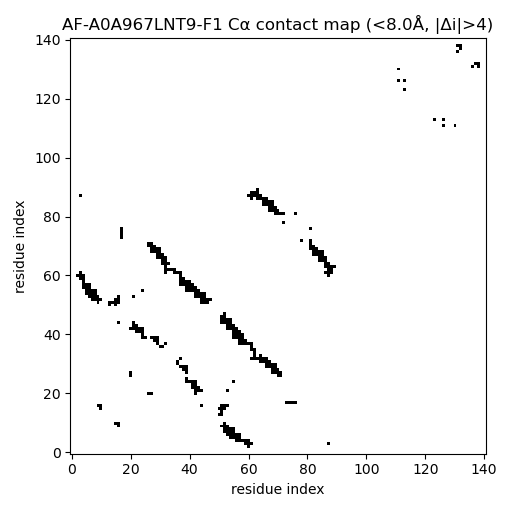Protein AF-A0A967LNT9-F1 (afdb_monomer)

Mean predicted aligned error: 13.84 Å

pLDDT: mean 83.74, std 10.61, range [47.0, 96.38]

Radius of gyration: 29.12 Å; Cα contacts (8 Å, |Δi|>4): 188; chains: 1; bounding box: 49×31×77 Å

Secondary s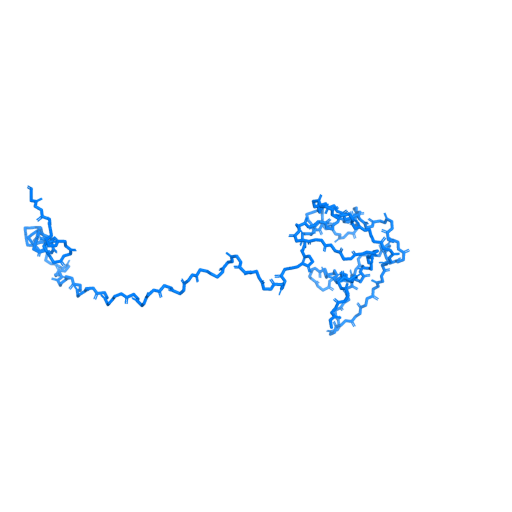tructure (DSSP, 8-state):
---S-EEEE--TTSPPPPTT-TT-GGG-EEEE-SS----EEEEEEEEETTEEEEEEEESS---SS-EEEE----TTS-GGGGEEEE-TTTTS--TT--PPPPPPPPPPPPPP---TT---HHHHHHHHHHHHHHH-TT---

Nearest PDB structures (foldseek):
  7l15-assembly1_A  TM=4.291E-01  e=3.030E-01  Monodelphis domestica
  1py4-assembly3_C  TM=3.234E-01  e=2.261E-01  Homo sapiens
  7nmv-assembly1_AAA  TM=3.640E-01  e=4.060E-01  Homo sapiens
  4p2o-assembly1_A  TM=3.941E-01  e=1.098E+00  Mus musculus
  7dm4-assembly1_A  TM=1.502E-01  e=5.997E+00  Homo sapiens

Solvent-accessible surface area (backbone atoms only — not comparable to full-atom values): 9030 Å² total; per-residue (Å²): 132,82,79,60,31,68,46,81,49,75,51,86,85,83,40,66,67,65,84,83,47,65,77,34,23,89,56,50,44,58,46,61,42,85,87,47,81,56,47,50,70,36,25,44,73,49,74,57,100,87,43,44,28,32,38,38,29,38,77,49,60,65,51,86,39,60,30,34,43,32,55,63,94,48,86,96,55,56,78,82,72,33,52,47,78,48,51,78,44,74,85,53,87,62,88,82,71,73,70,73,80,74,75,82,78,76,80,79,77,85,76,86,90,70,68,88,80,60,88,46,67,68,62,54,52,48,56,54,59,69,42,45,54,76,80,37,75,84,69,76,137

Sequence (141 aa):
ESDQRALHVHFIGAAPPPPGLVGRPEQIRIVGGRRIRVRATDVSADVEDGETFLVVSIDQPGDFSDYVLELPPLPGLDEAYRRCAFNFKAVCPTRFDCRPASPPEPPAPEGLVVDYMAKDYASFRQALIDLIPRLSPEWTE

Structure (mmCIF, N/CA/C/O backbone):
data_AF-A0A967LNT9-F1
#
_entry.id   AF-A0A967LNT9-F1
#
loop_
_atom_site.group_PDB
_atom_site.id
_atom_site.type_symbol
_atom_site.label_atom_id
_atom_site.label_alt_id
_atom_site.label_comp_id
_atom_site.label_asym_id
_atom_site.label_entity_id
_atom_site.label_seq_id
_atom_site.pdbx_PDB_ins_code
_atom_site.Cartn_x
_atom_site.Cartn_y
_atom_site.Cartn_z
_atom_site.occupancy
_atom_site.B_iso_or_equiv
_atom_site.auth_seq_id
_atom_site.auth_comp_id
_atom_site.auth_asym_id
_atom_site.auth_atom_id
_atom_site.pdbx_PDB_model_num
ATOM 1 N N . GLU A 1 1 ? -6.425 19.377 -6.016 1.00 47.00 1 GLU A N 1
ATOM 2 C CA . GLU A 1 1 ? -7.055 18.042 -6.015 1.00 47.00 1 GLU A CA 1
ATOM 3 C C . GLU A 1 1 ? -6.094 17.071 -6.670 1.00 47.00 1 GLU A C 1
ATOM 5 O O . GLU A 1 1 ? -5.654 17.342 -7.778 1.00 47.00 1 GLU A O 1
ATOM 10 N N . SER A 1 2 ? -5.687 16.015 -5.966 1.00 63.22 2 SER A N 1
ATOM 11 C CA . SER A 1 2 ? -4.914 14.939 -6.592 1.00 63.22 2 SER A CA 1
ATOM 12 C C . SER A 1 2 ? -5.861 14.155 -7.500 1.00 63.22 2 SER A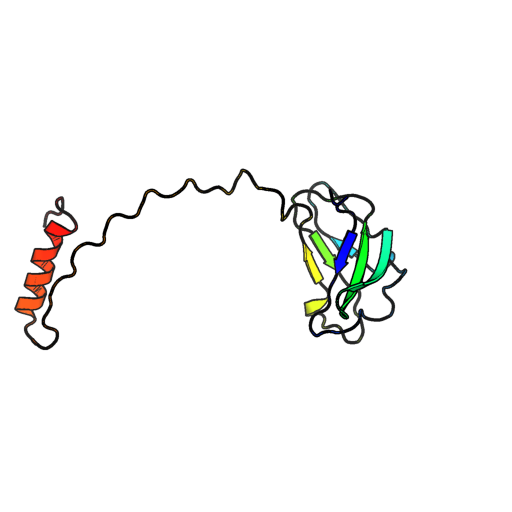 C 1
ATOM 14 O O . SER A 1 2 ? -6.929 13.750 -7.045 1.00 63.22 2 SER A O 1
ATOM 16 N N . ASP A 1 3 ? -5.489 13.941 -8.763 1.00 78.88 3 ASP A N 1
ATOM 17 C CA . ASP A 1 3 ? -6.273 13.170 -9.747 1.00 78.88 3 ASP A CA 1
ATOM 18 C C . ASP A 1 3 ? -6.405 11.685 -9.338 1.00 78.88 3 ASP A C 1
ATOM 20 O O . ASP A 1 3 ? -7.109 10.920 -9.977 1.00 78.88 3 ASP A O 1
ATOM 24 N N . GLN A 1 4 ? -5.762 11.244 -8.245 1.00 86.19 4 GLN A N 1
ATOM 25 C CA . GLN A 1 4 ? -5.818 9.864 -7.734 1.00 86.19 4 GLN A CA 1
ATOM 26 C C . GLN A 1 4 ? -5.420 8.803 -8.773 1.00 86.19 4 GLN A C 1
ATOM 28 O O . GLN A 1 4 ? -5.862 7.657 -8.713 1.00 86.19 4 GLN A O 1
ATOM 33 N N . ARG A 1 5 ? -4.577 9.197 -9.730 1.00 92.69 5 ARG A N 1
ATOM 34 C CA . ARG A 1 5 ? -4.038 8.338 -10.790 1.00 92.69 5 ARG A CA 1
ATOM 35 C C . ARG A 1 5 ? -2.578 7.962 -10.580 1.00 92.69 5 ARG A C 1
ATOM 37 O O . ARG A 1 5 ? -2.032 7.253 -11.410 1.00 92.69 5 ARG A O 1
ATOM 44 N N . ALA A 1 6 ? -1.953 8.428 -9.504 1.00 93.19 6 ALA A N 1
ATOM 45 C CA . ALA A 1 6 ? -0.577 8.104 -9.159 1.00 93.19 6 ALA A CA 1
ATOM 46 C C . ALA A 1 6 ? -0.549 7.378 -7.812 1.00 93.19 6 ALA A C 1
ATOM 48 O O . ALA A 1 6 ? -1.099 7.880 -6.829 1.00 93.19 6 ALA A O 1
ATOM 49 N N . LEU A 1 7 ? 0.078 6.202 -7.772 1.00 92.94 7 LEU A N 1
ATOM 50 C CA . LEU A 1 7 ? 0.414 5.500 -6.533 1.00 92.94 7 LEU A CA 1
ATOM 51 C C . LEU A 1 7 ? 1.908 5.629 -6.286 1.00 92.94 7 LEU A C 1
ATOM 53 O O . LEU A 1 7 ? 2.705 5.253 -7.143 1.00 92.94 7 LEU A O 1
ATOM 57 N N . HIS A 1 8 ? 2.273 6.122 -5.109 1.00 93.31 8 HIS A N 1
ATOM 58 C CA . HIS A 1 8 ? 3.660 6.156 -4.664 1.00 93.31 8 HIS A CA 1
ATOM 59 C C . HIS A 1 8 ? 3.927 4.878 -3.868 1.00 93.31 8 HIS A C 1
ATOM 61 O O . HIS A 1 8 ? 3.268 4.605 -2.862 1.00 93.31 8 HIS A O 1
ATOM 67 N N . VAL A 1 9 ? 4.846 4.054 -4.358 1.00 92.19 9 VAL A N 1
ATOM 68 C CA . VAL A 1 9 ? 5.184 2.751 -3.786 1.00 92.19 9 VAL A CA 1
ATOM 69 C C . VAL A 1 9 ? 6.586 2.834 -3.201 1.00 92.19 9 VAL A C 1
ATOM 71 O O . VAL A 1 9 ? 7.576 2.892 -3.932 1.00 92.19 9 VAL A O 1
ATOM 74 N N . HIS A 1 10 ? 6.648 2.825 -1.874 1.00 91.06 10 HIS A N 1
ATOM 75 C CA . HIS A 1 10 ? 7.888 2.887 -1.107 1.00 91.06 10 HIS A CA 1
ATOM 76 C C . HIS A 1 10 ? 8.317 1.485 -0.669 1.00 91.06 10 HIS A C 1
ATOM 78 O O . HIS A 1 10 ? 7.481 0.637 -0.347 1.00 91.06 10 HIS A O 1
ATOM 84 N N . PHE A 1 11 ? 9.628 1.257 -0.628 1.00 87.12 11 PHE A N 1
ATOM 85 C CA . PHE A 1 11 ? 10.221 0.005 -0.169 1.00 87.12 11 PHE A CA 1
ATOM 86 C C . PHE A 1 11 ? 10.847 0.212 1.210 1.00 87.12 11 PHE A C 1
ATOM 88 O O . PHE A 1 11 ? 11.577 1.173 1.444 1.00 87.12 11 PHE A O 1
ATOM 95 N N . ILE A 1 12 ? 10.545 -0.689 2.144 1.00 83.12 12 ILE A N 1
ATOM 96 C CA . ILE A 1 12 ? 11.032 -0.590 3.524 1.00 83.12 12 ILE A CA 1
ATOM 97 C C . ILE A 1 12 ? 12.537 -0.887 3.557 1.00 83.12 12 ILE A C 1
ATOM 99 O O . ILE A 1 12 ? 13.007 -1.821 2.911 1.00 83.12 12 ILE A O 1
ATOM 103 N N . GLY A 1 13 ? 13.280 -0.114 4.355 1.00 75.44 13 GLY A N 1
ATOM 104 C CA . GLY A 1 13 ? 14.713 -0.321 4.587 1.00 75.44 13 GLY A CA 1
ATOM 105 C C . GLY A 1 13 ? 15.636 0.500 3.684 1.00 75.44 13 GLY A C 1
ATOM 106 O O . GLY A 1 13 ? 16.769 0.080 3.465 1.00 75.44 13 GLY A O 1
ATOM 107 N N . ALA A 1 14 ? 15.164 1.640 3.159 1.00 58.31 14 ALA A N 1
ATOM 108 C CA . ALA A 1 14 ? 15.907 2.516 2.242 1.00 58.31 14 ALA A CA 1
ATOM 109 C C . ALA A 1 14 ? 16.454 1.783 1.000 1.00 58.31 14 ALA A C 1
ATOM 111 O O . ALA A 1 14 ? 17.466 2.173 0.413 1.00 58.31 14 ALA A O 1
ATOM 112 N N . ALA A 1 15 ? 15.796 0.691 0.605 1.00 67.56 15 ALA A N 1
ATOM 113 C CA . ALA A 1 15 ? 16.174 -0.060 -0.575 1.00 67.56 15 ALA A CA 1
ATOM 114 C C . ALA A 1 15 ? 15.695 0.700 -1.820 1.00 67.56 15 ALA A C 1
ATOM 116 O O . ALA A 1 15 ? 14.517 1.067 -1.884 1.00 67.56 15 ALA A O 1
ATOM 117 N N . PRO A 1 16 ? 16.561 0.918 -2.826 1.00 74.44 16 PRO A N 1
ATOM 118 C CA . PRO A 1 16 ? 16.085 1.404 -4.108 1.00 74.44 16 PRO A CA 1
ATOM 119 C C . PRO A 1 16 ? 15.063 0.408 -4.676 1.00 74.44 16 PRO A C 1
ATOM 121 O O . PRO A 1 16 ? 15.152 -0.795 -4.390 1.00 74.44 16 PRO A O 1
ATOM 124 N N . PRO A 1 17 ? 14.113 0.871 -5.505 1.00 79.25 17 PRO A N 1
ATOM 125 C CA . PRO A 1 17 ? 13.188 -0.012 -6.187 1.00 79.25 17 PRO A CA 1
ATOM 126 C C . PRO A 1 17 ? 13.929 -1.163 -6.873 1.00 79.25 17 PRO A C 1
ATOM 128 O O . PRO A 1 17 ? 14.944 -0.916 -7.537 1.00 79.25 17 PRO A O 1
ATOM 131 N N . PRO A 1 18 ? 13.441 -2.413 -6.758 1.00 78.62 18 PRO A N 1
ATOM 132 C CA . PRO A 1 18 ? 14.065 -3.531 -7.440 1.00 78.62 18 PRO A CA 1
ATOM 133 C C . PRO A 1 18 ? 14.168 -3.248 -8.947 1.00 78.62 18 PRO A C 1
ATOM 135 O O . PRO A 1 18 ? 13.201 -2.770 -9.557 1.00 78.62 18 PRO A O 1
ATOM 138 N N . PRO A 1 19 ? 15.321 -3.530 -9.575 1.00 79.81 19 PRO A N 1
ATOM 139 C CA . PRO A 1 19 ? 15.510 -3.252 -10.988 1.00 79.81 19 PRO A CA 1
ATOM 140 C C . PRO A 1 19 ? 14.536 -4.077 -11.839 1.00 79.81 19 PRO A C 1
ATOM 142 O O . PRO A 1 19 ? 14.211 -5.219 -11.519 1.00 79.81 19 PRO A O 1
ATOM 145 N N . GLY A 1 20 ? 14.107 -3.507 -12.966 1.00 84.38 20 GLY A N 1
ATOM 146 C CA . GLY A 1 20 ? 13.283 -4.203 -13.960 1.00 84.38 20 GLY A CA 1
ATOM 147 C C . GLY A 1 20 ? 11.783 -3.904 -13.920 1.00 84.38 20 GLY A C 1
ATOM 148 O O . GLY A 1 20 ? 11.082 -4.408 -14.791 1.00 84.38 20 GLY A O 1
ATOM 149 N N . LEU A 1 21 ? 11.309 -3.072 -12.984 1.00 87.62 21 LEU A N 1
ATOM 150 C CA . LEU A 1 21 ? 9.912 -2.610 -12.930 1.00 87.62 21 LEU A CA 1
ATOM 151 C C . LEU A 1 21 ? 9.656 -1.309 -13.707 1.00 87.62 21 LEU A C 1
ATOM 153 O O . LEU A 1 21 ? 8.569 -1.114 -14.246 1.00 87.62 21 LEU A O 1
ATOM 157 N N . VAL A 1 22 ? 10.648 -0.416 -13.763 1.00 90.88 22 VAL A N 1
ATOM 158 C CA . VAL A 1 22 ? 10.527 0.887 -14.436 1.00 90.88 22 VAL A CA 1
ATOM 159 C C . VAL A 1 22 ? 10.277 0.687 -15.934 1.00 90.88 22 VAL A C 1
ATOM 161 O O . VAL A 1 22 ? 10.979 -0.083 -16.592 1.00 90.88 22 VAL A O 1
ATOM 164 N N . GLY A 1 23 ? 9.265 1.375 -16.463 1.00 91.81 23 GLY A N 1
ATOM 165 C CA . GLY A 1 23 ? 8.816 1.275 -17.851 1.00 91.81 23 GLY A CA 1
ATOM 166 C C . GLY A 1 23 ? 8.088 -0.027 -18.195 1.00 91.81 23 GLY A C 1
ATOM 167 O O . GLY A 1 23 ? 7.894 -0.305 -19.376 1.00 91.81 23 GLY A O 1
ATOM 168 N N . ARG A 1 24 ? 7.715 -0.841 -17.195 1.00 92.81 24 ARG A N 1
ATOM 169 C CA . ARG A 1 24 ? 7.050 -2.142 -17.384 1.00 92.81 24 ARG A CA 1
ATOM 170 C C . ARG A 1 24 ? 5.733 -2.253 -16.606 1.00 92.81 24 ARG A C 1
ATOM 172 O O . ARG A 1 24 ? 5.622 -3.075 -15.689 1.00 92.81 24 ARG A O 1
ATOM 179 N N . PRO A 1 25 ? 4.714 -1.440 -16.941 1.00 93.81 25 PRO A N 1
ATOM 180 C CA . PRO A 1 25 ? 3.414 -1.467 -16.266 1.00 93.81 25 PRO A CA 1
ATOM 181 C C . PRO A 1 25 ? 2.722 -2.834 -16.318 1.00 93.81 25 PRO A C 1
ATOM 183 O O . PRO A 1 25 ? 1.987 -3.184 -15.400 1.00 93.81 25 PRO A O 1
ATOM 186 N N . GLU A 1 26 ? 2.999 -3.654 -17.332 1.00 94.06 26 GLU A N 1
ATOM 187 C CA . GLU A 1 26 ? 2.466 -5.010 -17.476 1.00 94.06 26 GLU A CA 1
ATOM 188 C C . GLU A 1 26 ? 2.887 -5.972 -16.356 1.00 94.06 26 GLU A C 1
ATOM 190 O O . GLU A 1 26 ? 2.234 -6.996 -16.141 1.00 94.06 26 GLU A O 1
ATOM 195 N N . GLN A 1 27 ? 3.968 -5.656 -15.637 1.00 92.62 27 GLN A N 1
ATOM 196 C CA . GLN A 1 27 ? 4.423 -6.441 -14.494 1.00 92.62 27 GLN A CA 1
ATOM 197 C C . GLN A 1 27 ? 3.654 -6.108 -13.216 1.00 92.62 27 GLN A C 1
ATOM 199 O O . GLN A 1 27 ? 3.592 -6.941 -12.312 1.00 92.62 27 GLN A O 1
ATOM 204 N N . ILE A 1 28 ? 3.045 -4.923 -13.138 1.00 94.25 28 ILE A N 1
ATOM 205 C CA . ILE A 1 28 ? 2.290 -4.495 -11.966 1.00 94.25 28 ILE A CA 1
ATOM 206 C C . ILE A 1 28 ? 0.850 -4.960 -12.107 1.00 94.25 28 ILE A C 1
ATOM 208 O O . ILE A 1 28 ? 0.099 -4.527 -12.983 1.00 94.25 28 ILE A O 1
ATOM 212 N N . ARG A 1 29 ? 0.437 -5.837 -11.195 1.00 95.88 29 ARG A N 1
ATOM 213 C CA . ARG A 1 29 ? -0.946 -6.292 -11.127 1.00 95.88 29 ARG A CA 1
ATOM 214 C C . ARG A 1 29 ? -1.654 -5.581 -9.987 1.00 95.88 29 ARG A C 1
ATOM 216 O O . ARG A 1 29 ? -1.191 -5.606 -8.856 1.00 95.88 29 ARG A O 1
ATOM 223 N N . ILE A 1 30 ? -2.810 -4.995 -10.278 1.00 96.19 30 ILE A N 1
ATOM 224 C CA . ILE A 1 30 ? -3.700 -4.448 -9.256 1.00 96.19 30 ILE A CA 1
ATOM 225 C C . ILE A 1 30 ? -4.961 -5.309 -9.232 1.00 96.19 30 ILE A C 1
ATOM 227 O O . ILE A 1 30 ? -5.637 -5.474 -10.249 1.00 96.19 30 ILE A O 1
ATOM 231 N N . VAL A 1 31 ? -5.252 -5.899 -8.076 1.00 94.69 31 VAL A N 1
ATOM 232 C CA . VAL A 1 31 ? -6.453 -6.705 -7.832 1.00 94.69 31 VAL A CA 1
ATOM 233 C C . VAL A 1 31 ? -7.348 -6.030 -6.801 1.00 94.69 31 VAL A C 1
ATOM 235 O O . VAL A 1 31 ? -6.933 -5.113 -6.099 1.00 94.69 31 VAL A O 1
ATOM 238 N N . GLY A 1 32 ? -8.598 -6.476 -6.717 1.00 92.81 32 GLY A N 1
ATOM 239 C CA . GLY A 1 32 ? -9.612 -5.853 -5.871 1.00 92.81 32 GLY A CA 1
ATOM 240 C C . GLY A 1 32 ? -10.535 -4.932 -6.663 1.00 92.81 32 GLY A C 1
ATOM 241 O O . GLY A 1 32 ? -10.775 -5.149 -7.857 1.00 92.81 32 GLY A O 1
ATOM 242 N N . GLY A 1 33 ? -11.108 -3.952 -5.966 1.00 86.62 33 GLY A N 1
ATOM 243 C CA . GLY A 1 33 ? -12.231 -3.168 -6.474 1.00 86.62 33 GLY A CA 1
ATOM 244 C C . GLY A 1 33 ? -13.527 -3.984 -6.521 1.00 86.62 33 GLY A C 1
ATOM 245 O O . GLY A 1 33 ? -13.535 -5.174 -6.849 1.00 86.62 33 GLY A O 1
ATOM 246 N N . ARG A 1 34 ? -14.672 -3.373 -6.217 1.00 84.81 34 ARG A N 1
ATOM 247 C CA . ARG A 1 34 ? -15.979 -4.031 -6.412 1.00 84.81 34 ARG A CA 1
ATOM 248 C C . ARG A 1 34 ? -16.610 -3.646 -7.735 1.00 84.81 34 ARG A C 1
ATOM 250 O O . ARG A 1 34 ? -17.129 -4.516 -8.426 1.00 84.81 34 ARG A O 1
ATOM 257 N N . ARG A 1 35 ? -16.565 -2.360 -8.080 1.00 87.75 35 ARG A N 1
ATOM 258 C CA . ARG A 1 35 ? -17.205 -1.82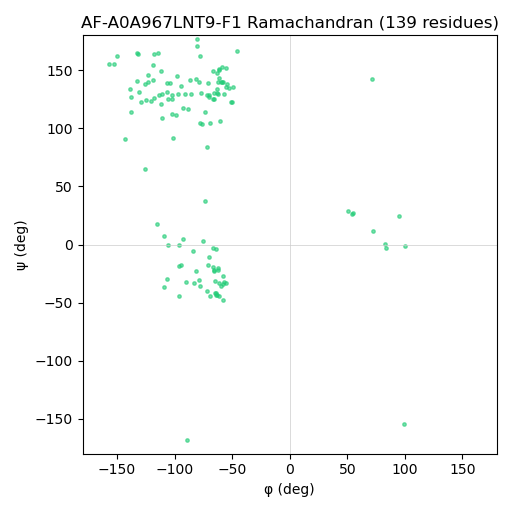7 -9.291 1.00 87.75 35 ARG A CA 1
ATOM 259 C C . ARG A 1 35 ? -16.187 -1.412 -10.335 1.00 87.75 35 ARG A C 1
ATOM 261 O O . ARG A 1 35 ? -16.428 -1.599 -11.521 1.00 87.75 35 ARG A O 1
ATOM 268 N N . ILE A 1 36 ? -15.059 -0.870 -9.887 1.00 91.88 36 ILE A N 1
ATOM 269 C CA . ILE A 1 36 ? -14.005 -0.376 -10.765 1.00 91.88 36 ILE A CA 1
ATOM 270 C C . ILE A 1 36 ? -12.843 -1.370 -10.776 1.00 91.88 36 ILE A C 1
ATOM 272 O O . ILE A 1 36 ? -12.480 -1.955 -9.755 1.00 91.88 36 ILE A O 1
ATOM 276 N N . ARG A 1 37 ? -12.285 -1.599 -11.964 1.00 93.38 37 ARG A N 1
ATOM 277 C CA . ARG A 1 37 ? -11.022 -2.310 -12.163 1.00 93.38 37 ARG A CA 1
ATOM 278 C C . ARG A 1 37 ? -10.032 -1.297 -12.702 1.00 93.38 37 ARG A C 1
ATOM 280 O O . ARG A 1 37 ? -10.353 -0.606 -13.660 1.00 93.38 37 ARG A O 1
ATOM 287 N N . VAL A 1 38 ? -8.872 -1.227 -12.072 1.00 94.38 38 VAL A N 1
ATOM 288 C CA . VAL A 1 38 ? -7.813 -0.281 -12.414 1.00 94.38 38 VAL A CA 1
ATOM 289 C C . VAL A 1 38 ? -6.621 -1.026 -12.994 1.00 94.38 38 VAL A C 1
ATOM 291 O O . VAL A 1 38 ? -6.381 -2.187 -12.640 1.00 94.38 38 VAL A O 1
ATOM 294 N N . ARG A 1 39 ? -5.880 -0.378 -13.889 1.00 95.31 39 ARG A N 1
ATOM 295 C CA . ARG A 1 39 ? -4.677 -0.942 -14.508 1.00 95.31 39 ARG A CA 1
ATOM 296 C C . ARG A 1 39 ? -3.540 0.063 -14.465 1.00 95.31 39 ARG A C 1
ATOM 298 O O . ARG A 1 39 ? -3.751 1.250 -14.695 1.00 95.31 39 ARG A O 1
ATOM 305 N N . ALA A 1 40 ? -2.333 -0.436 -14.211 1.00 95.88 40 ALA A N 1
ATOM 306 C CA . ALA A 1 40 ? -1.130 0.365 -14.360 1.00 95.88 40 ALA A CA 1
ATOM 307 C C . ALA A 1 40 ? -0.929 0.715 -15.843 1.00 95.88 40 ALA A C 1
ATOM 309 O O . ALA A 1 40 ? -1.004 -0.162 -16.706 1.00 95.88 40 ALA A O 1
ATOM 310 N N . THR A 1 41 ? -0.695 1.991 -16.133 1.00 96.38 41 THR A N 1
ATOM 311 C CA . THR A 1 41 ? -0.417 2.507 -17.481 1.00 96.38 41 THR A CA 1
ATOM 312 C C . THR A 1 41 ? 1.043 2.875 -17.667 1.00 96.38 41 THR A C 1
ATOM 314 O O . THR A 1 41 ? 1.542 2.794 -18.782 1.00 96.38 41 THR A O 1
ATOM 317 N N . ASP A 1 42 ? 1.717 3.278 -16.591 1.00 95.38 42 ASP A N 1
ATOM 318 C CA . ASP A 1 42 ? 3.136 3.618 -16.600 1.00 95.38 42 ASP A CA 1
ATOM 319 C C . ASP A 1 42 ? 3.755 3.386 -15.218 1.00 95.38 42 ASP A C 1
ATOM 321 O O . ASP A 1 42 ? 3.050 3.395 -14.204 1.00 95.38 42 ASP A O 1
ATOM 325 N N . VAL A 1 43 ? 5.066 3.155 -15.193 1.00 95.06 43 VAL A N 1
ATOM 326 C CA . VAL A 1 43 ? 5.840 2.951 -13.967 1.00 95.06 43 VAL A CA 1
ATOM 327 C C . VAL A 1 43 ? 7.147 3.707 -14.090 1.00 95.06 43 VAL A C 1
ATOM 329 O O . VAL A 1 43 ? 8.013 3.327 -14.879 1.00 95.06 43 VAL A O 1
ATOM 332 N N . SER A 1 44 ? 7.324 4.725 -13.264 1.00 93.25 44 SER A N 1
ATOM 333 C CA . SER A 1 44 ? 8.569 5.475 -13.161 1.00 93.25 44 SER A CA 1
ATOM 334 C C . SER A 1 44 ? 9.163 5.343 -11.761 1.00 93.25 44 SER A C 1
ATOM 336 O O . SER A 1 44 ? 8.513 4.864 -10.831 1.00 93.25 44 SER A O 1
ATOM 338 N N . ALA A 1 45 ? 10.435 5.700 -11.625 1.00 92.06 45 ALA A N 1
ATOM 339 C CA . ALA A 1 45 ? 11.073 5.877 -10.330 1.00 92.06 45 ALA A CA 1
ATOM 340 C C . ALA A 1 45 ? 11.269 7.373 -10.101 1.00 92.06 45 ALA A C 1
ATOM 342 O O . ALA A 1 45 ? 11.658 8.082 -11.031 1.00 92.06 45 ALA A O 1
ATOM 343 N N . ASP A 1 46 ? 11.014 7.820 -8.881 1.00 91.38 46 ASP A N 1
ATOM 344 C CA . ASP A 1 46 ? 11.233 9.197 -8.454 1.00 91.38 46 ASP A CA 1
ATOM 345 C C . ASP A 1 46 ? 11.976 9.213 -7.112 1.00 91.38 46 ASP A C 1
ATOM 347 O O . ASP A 1 46 ? 12.106 8.177 -6.446 1.00 91.38 46 ASP A O 1
ATOM 351 N N . VAL A 1 47 ? 12.528 10.367 -6.749 1.00 89.94 47 VAL A N 1
ATOM 352 C CA . VAL A 1 47 ? 13.330 10.550 -5.537 1.00 89.94 47 VAL A CA 1
ATOM 353 C C . VAL A 1 47 ? 12.810 11.748 -4.757 1.00 89.94 47 VAL A C 1
ATOM 355 O O . VAL A 1 47 ? 12.817 12.871 -5.255 1.00 89.94 47 VAL A O 1
ATOM 358 N N . GLU A 1 48 ? 12.433 11.518 -3.504 1.00 87.94 48 GLU A N 1
ATOM 359 C CA . GLU A 1 48 ? 11.978 12.551 -2.570 1.00 87.94 48 GLU A CA 1
ATOM 360 C C . GLU A 1 48 ? 12.733 12.375 -1.250 1.00 87.94 48 GLU A C 1
ATOM 362 O O . GLU A 1 48 ? 12.909 11.256 -0.775 1.00 87.94 48 GLU A O 1
ATOM 367 N N . ASP A 1 49 ? 13.286 13.465 -0.710 1.00 86.19 49 ASP A N 1
ATOM 368 C CA . ASP A 1 49 ? 14.098 13.474 0.520 1.00 86.19 49 ASP A CA 1
ATOM 369 C C . ASP A 1 49 ? 15.249 12.441 0.568 1.00 86.19 49 ASP A C 1
ATOM 371 O O . ASP A 1 49 ? 15.693 12.005 1.629 1.00 86.19 49 ASP A O 1
ATOM 375 N N . GLY A 1 50 ? 15.789 12.074 -0.601 1.00 83.12 50 GLY A N 1
ATOM 376 C CA . GLY A 1 50 ? 16.867 11.087 -0.732 1.00 83.12 50 GLY A CA 1
ATOM 377 C C . GLY A 1 50 ? 16.396 9.629 -0.723 1.00 83.12 50 GLY A C 1
ATOM 378 O O . GLY A 1 50 ? 17.222 8.730 -0.883 1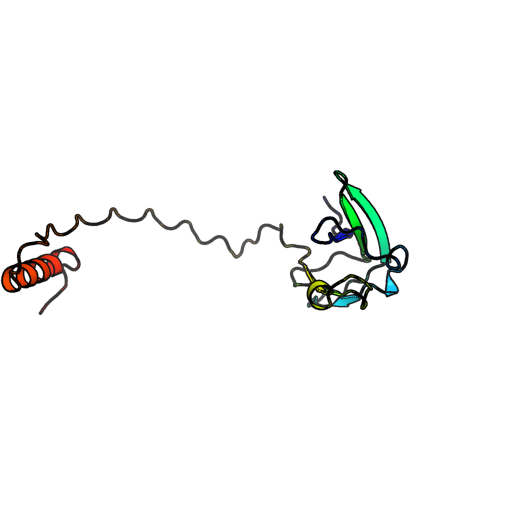.00 83.12 50 GLY A O 1
ATOM 379 N N . GLU A 1 51 ? 15.091 9.384 -0.606 1.00 84.81 51 GLU A N 1
ATOM 380 C CA . GLU A 1 51 ? 14.482 8.066 -0.739 1.00 84.81 51 GLU A CA 1
ATOM 381 C C . GLU A 1 51 ? 13.939 7.870 -2.158 1.00 84.81 51 GLU A C 1
ATOM 383 O O . GLU A 1 51 ? 13.223 8.709 -2.701 1.00 84.81 51 GLU A O 1
ATOM 388 N N . THR A 1 52 ? 14.294 6.747 -2.786 1.00 88.69 52 THR A N 1
ATOM 389 C CA . THR A 1 52 ? 13.782 6.397 -4.118 1.00 88.69 52 THR A CA 1
ATOM 390 C C . THR A 1 52 ? 12.516 5.558 -3.985 1.00 88.69 52 THR A C 1
ATOM 392 O O . THR A 1 52 ? 12.518 4.534 -3.302 1.00 88.69 52 THR A O 1
ATOM 395 N N . PHE A 1 53 ? 11.455 5.942 -4.686 1.00 91.38 53 PHE A N 1
ATOM 396 C CA . PHE A 1 53 ? 10.178 5.229 -4.711 1.00 91.38 53 PHE A CA 1
ATOM 397 C C . PHE A 1 53 ? 9.691 5.037 -6.148 1.00 91.38 53 PHE A C 1
ATOM 399 O O . PHE A 1 53 ? 10.199 5.652 -7.086 1.00 91.38 53 PHE A O 1
ATOM 406 N N . LEU A 1 54 ? 8.725 4.137 -6.342 1.00 92.56 54 LEU A N 1
ATOM 407 C CA . LEU A 1 54 ? 8.079 3.966 -7.642 1.00 92.56 54 LEU A CA 1
ATOM 408 C C . LEU A 1 54 ? 6.807 4.796 -7.718 1.00 92.56 54 LEU A C 1
ATOM 410 O O . LEU A 1 54 ? 5.984 4.763 -6.805 1.00 92.56 54 LEU A O 1
ATOM 414 N N . VAL A 1 55 ? 6.610 5.458 -8.849 1.00 94.75 55 VAL A N 1
ATOM 415 C CA . VAL A 1 55 ? 5.351 6.098 -9.212 1.00 94.75 55 VAL A CA 1
ATOM 416 C C . VAL A 1 55 ? 4.647 5.201 -10.219 1.00 94.75 55 VAL A C 1
ATOM 418 O O . VAL A 1 55 ? 5.101 5.019 -11.348 1.00 94.75 55 VAL A O 1
ATOM 421 N N . VAL A 1 56 ? 3.526 4.619 -9.803 1.00 95.31 56 VAL A N 1
ATOM 422 C CA . VAL A 1 56 ? 2.667 3.804 -10.664 1.00 95.31 56 VAL A CA 1
ATOM 423 C C . VAL A 1 56 ? 1.503 4.662 -11.133 1.00 95.31 56 VAL A C 1
ATOM 425 O O . VAL A 1 56 ? 0.636 5.030 -10.337 1.00 95.31 56 VAL A O 1
ATOM 428 N N . SER A 1 57 ? 1.478 4.970 -12.427 1.00 96.00 57 SER A N 1
ATOM 429 C CA . SER A 1 57 ? 0.368 5.678 -13.064 1.00 96.00 57 SER A CA 1
ATOM 430 C C . SER A 1 57 ? -0.763 4.712 -13.403 1.00 96.00 57 SER A C 1
ATOM 432 O O . SER A 1 57 ? -0.512 3.583 -13.825 1.00 96.00 57 SER A O 1
ATOM 434 N N . ILE A 1 58 ? -2.006 5.158 -13.244 1.00 95.94 58 ILE A N 1
ATOM 435 C CA . ILE A 1 58 ? -3.215 4.348 -13.400 1.00 95.94 58 ILE A CA 1
ATOM 436 C C . ILE A 1 58 ? -4.147 4.967 -14.447 1.00 95.94 58 ILE A C 1
ATOM 438 O O . ILE A 1 58 ? -4.285 6.188 -14.544 1.00 95.94 58 ILE A O 1
ATOM 442 N N . ASP A 1 59 ? -4.847 4.110 -15.188 1.00 95.25 59 ASP A N 1
ATOM 443 C CA . ASP A 1 59 ? -5.830 4.483 -16.208 1.00 95.25 59 ASP A CA 1
ATOM 444 C C . ASP A 1 59 ? -7.013 5.310 -15.679 1.00 95.25 59 ASP A C 1
ATOM 446 O O . ASP A 1 59 ? -7.505 6.210 -16.369 1.00 95.25 59 ASP A O 1
ATOM 450 N N . GLN A 1 60 ? -7.471 5.036 -14.458 1.00 93.38 60 GLN A N 1
ATOM 451 C CA . GLN A 1 60 ? -8.581 5.743 -13.827 1.00 93.38 60 GLN A CA 1
ATOM 452 C C . GLN A 1 60 ? -8.560 5.651 -12.290 1.00 93.38 60 GLN A C 1
ATOM 454 O O . GLN A 1 60 ? -8.051 4.676 -11.736 1.00 93.38 60 GLN A O 1
ATOM 459 N N . PRO A 1 61 ? -9.171 6.620 -11.582 1.00 91.19 61 PRO A N 1
ATOM 460 C CA . PRO A 1 61 ? -9.362 6.536 -10.136 1.00 91.19 61 PRO A CA 1
ATOM 461 C C . PRO A 1 61 ? -10.235 5.341 -9.734 1.00 91.19 61 PRO A C 1
ATOM 463 O O . PRO A 1 61 ? -11.229 5.027 -10.399 1.00 91.19 61 PRO A O 1
ATOM 466 N N . GLY A 1 62 ? -9.901 4.711 -8.608 1.00 90.69 62 GLY A N 1
ATOM 467 C CA . GLY A 1 62 ? -10.707 3.642 -8.022 1.00 90.69 62 GLY A CA 1
ATOM 468 C C . GLY A 1 62 ? -11.917 4.123 -7.210 1.00 90.69 62 GLY A C 1
ATOM 469 O O . GLY A 1 62 ? -12.165 5.316 -7.010 1.00 90.69 62 GLY A O 1
ATOM 470 N N . ASP A 1 63 ? -12.687 3.145 -6.732 1.00 89.25 63 ASP A N 1
ATOM 471 C CA . ASP A 1 63 ? -13.820 3.333 -5.817 1.00 89.25 63 ASP A CA 1
ATOM 472 C C . ASP A 1 63 ? -13.389 3.272 -4.330 1.00 89.25 63 ASP A C 1
ATOM 474 O O . ASP A 1 63 ? -12.205 3.315 -4.009 1.00 89.25 63 ASP A O 1
ATOM 478 N N . PHE A 1 64 ? -14.360 3.194 -3.411 1.00 88.31 64 PHE A N 1
ATOM 479 C CA . PHE A 1 64 ? -14.129 3.067 -1.962 1.00 88.31 64 PHE A CA 1
ATOM 480 C C . PHE A 1 64 ? -13.692 1.658 -1.519 1.00 88.31 64 PHE A C 1
ATOM 482 O O . PHE A 1 64 ? -13.587 1.409 -0.320 1.00 88.31 64 PHE A O 1
ATOM 489 N N . SER A 1 65 ? -13.503 0.716 -2.447 1.00 90.06 65 SER A N 1
ATOM 490 C CA . SER A 1 65 ? -13.068 -0.641 -2.103 1.00 90.06 65 SER A CA 1
ATOM 491 C C . SER A 1 65 ? -11.573 -0.682 -1.812 1.00 90.06 65 SER A C 1
ATOM 493 O O . SER A 1 65 ? -10.817 0.177 -2.263 1.00 90.06 65 SER A O 1
ATOM 495 N N . ASP A 1 66 ? -11.146 -1.754 -1.154 1.00 92.25 66 ASP A N 1
ATOM 496 C CA . ASP A 1 66 ? -9.729 -2.056 -1.015 1.00 92.25 66 ASP A CA 1
ATOM 497 C C . ASP A 1 66 ? -9.183 -2.695 -2.294 1.00 92.25 66 ASP A C 1
ATOM 499 O O . ASP A 1 66 ? -9.828 -3.528 -2.952 1.00 92.25 66 ASP A O 1
ATOM 503 N N . TYR A 1 67 ? -7.974 -2.272 -2.638 1.00 95.19 67 TYR A N 1
ATOM 504 C CA . TYR A 1 67 ? -7.184 -2.770 -3.749 1.00 95.19 67 TYR A CA 1
ATOM 505 C C . TYR A 1 67 ? -5.898 -3.368 -3.197 1.00 95.19 67 TYR A C 1
ATOM 507 O O . TYR A 1 67 ? -5.426 -2.986 -2.129 1.00 95.19 67 TYR A O 1
ATOM 515 N N . VAL A 1 68 ? -5.319 -4.306 -3.934 1.00 96.25 68 VAL A N 1
ATOM 516 C CA . VAL A 1 68 ? -4.011 -4.878 -3.626 1.00 96.25 68 VAL A CA 1
ATOM 517 C C . VAL A 1 68 ? -3.126 -4.715 -4.847 1.00 96.25 68 VAL A C 1
ATOM 519 O O . VAL A 1 68 ? -3.480 -5.159 -5.940 1.00 96.25 68 VAL A O 1
ATOM 522 N N . LEU A 1 69 ? -1.980 -4.072 -4.656 1.00 95.94 69 LEU A N 1
ATOM 523 C CA . LEU A 1 69 ? -0.901 -4.027 -5.629 1.00 95.94 69 LEU A CA 1
ATOM 524 C C . LEU A 1 69 ? -0.032 -5.271 -5.443 1.00 95.94 69 LEU A C 1
ATOM 526 O O . LEU A 1 69 ? 0.385 -5.571 -4.326 1.00 95.94 69 LEU A O 1
ATOM 530 N N . GLU A 1 70 ? 0.239 -5.988 -6.529 1.00 95.31 70 GLU A N 1
ATOM 531 C CA . GLU A 1 70 ? 1.058 -7.194 -6.559 1.00 95.31 70 GLU A CA 1
ATOM 532 C C . GLU A 1 70 ? 2.269 -7.020 -7.495 1.00 95.31 70 GLU A C 1
ATOM 534 O O . GLU A 1 70 ? 2.135 -6.782 -8.699 1.00 95.31 70 GLU A O 1
ATOM 539 N N . LEU A 1 71 ? 3.446 -7.224 -6.901 1.00 93.38 71 LEU A N 1
ATOM 540 C CA . LEU A 1 71 ? 4.753 -7.516 -7.497 1.00 93.38 71 LEU A CA 1
ATOM 541 C C . LEU A 1 71 ? 4.777 -8.589 -8.601 1.00 93.38 71 LEU A C 1
ATOM 543 O O . LEU A 1 71 ? 3.892 -9.441 -8.532 1.00 93.38 71 LEU A O 1
ATOM 547 N N . PRO A 1 72 ? 5.819 -8.790 -9.426 1.00 92.06 72 PRO A N 1
ATOM 548 C CA . PRO A 1 72 ? 6.372 -10.124 -9.727 1.00 92.06 72 PRO A CA 1
ATOM 549 C C . PRO A 1 72 ?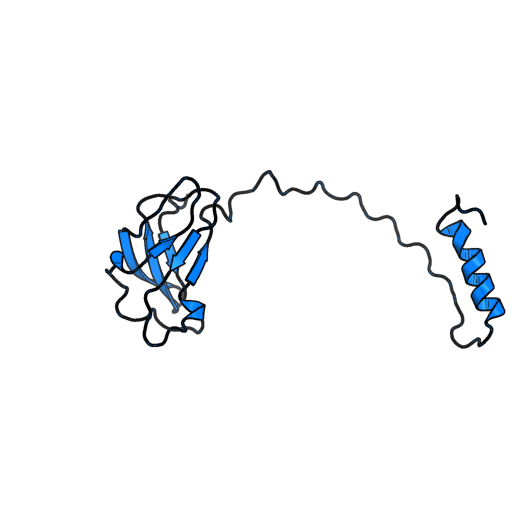 7.321 -10.606 -8.606 1.00 92.06 72 PRO A C 1
ATOM 551 O O . PRO A 1 72 ? 7.612 -9.834 -7.694 1.00 92.06 72 PRO A O 1
ATOM 554 N N . PRO A 1 73 ? 7.792 -11.872 -8.601 1.00 89.81 73 PRO A N 1
ATOM 555 C CA . PRO A 1 73 ? 8.900 -12.248 -7.731 1.00 89.81 73 PRO A CA 1
ATOM 556 C C . PRO A 1 73 ? 10.138 -11.486 -8.207 1.00 89.81 73 PRO A C 1
ATOM 558 O O . PRO A 1 73 ? 10.482 -11.553 -9.388 1.00 89.81 73 PRO A O 1
ATOM 561 N N . LEU A 1 74 ? 10.780 -10.751 -7.304 1.00 86.81 74 LEU A N 1
ATOM 562 C CA . LEU A 1 74 ? 11.919 -9.895 -7.616 1.00 86.81 74 LEU A CA 1
ATOM 563 C C . LEU A 1 74 ? 13.108 -10.298 -6.745 1.00 86.81 74 LEU A C 1
ATOM 565 O O . LEU A 1 74 ? 12.925 -10.592 -5.563 1.00 86.81 74 LEU A O 1
ATOM 569 N N . PRO A 1 75 ? 14.329 -10.316 -7.296 1.00 83.38 75 PRO A N 1
ATOM 570 C CA . PRO A 1 75 ? 15.515 -10.602 -6.505 1.00 83.38 75 PRO A CA 1
ATOM 571 C C . PRO A 1 75 ? 15.691 -9.533 -5.420 1.00 83.38 75 PRO A C 1
ATOM 573 O O . PRO A 1 75 ? 15.655 -8.339 -5.708 1.00 83.38 75 PRO A O 1
ATOM 576 N N . GLY A 1 76 ? 15.879 -9.968 -4.173 1.00 82.25 76 GLY A N 1
ATOM 577 C CA . GLY A 1 76 ? 16.061 -9.074 -3.024 1.00 82.25 76 GLY A CA 1
ATOM 578 C C . GLY A 1 76 ? 14.767 -8.546 -2.395 1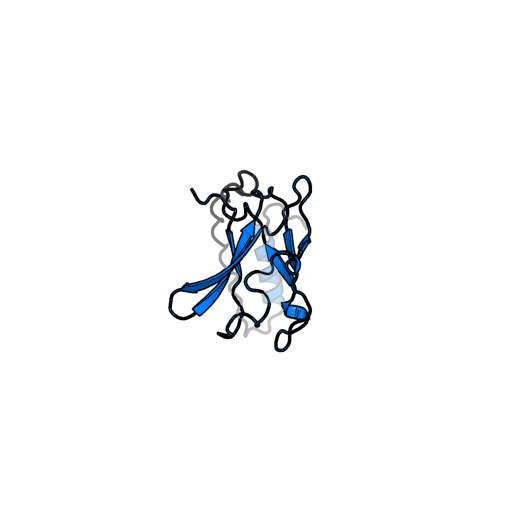.00 82.25 76 GLY A C 1
ATOM 579 O O . GLY A 1 76 ? 14.848 -7.881 -1.367 1.00 82.25 76 GLY A O 1
ATOM 580 N N . LEU A 1 77 ? 13.592 -8.866 -2.952 1.00 86.19 77 LEU A N 1
ATOM 581 C CA . LEU A 1 77 ? 12.298 -8.587 -2.327 1.00 86.19 77 LEU A CA 1
ATOM 582 C C . LEU A 1 77 ? 11.740 -9.870 -1.704 1.00 86.19 77 LEU A C 1
ATOM 584 O O . LEU A 1 77 ? 11.591 -10.880 -2.392 1.00 86.19 77 LEU A O 1
ATOM 588 N N . ASP A 1 78 ? 11.409 -9.820 -0.414 1.00 87.00 78 ASP A N 1
ATOM 589 C CA . ASP A 1 78 ? 10.721 -10.923 0.260 1.00 87.00 78 ASP A CA 1
ATOM 590 C C . ASP A 1 78 ? 9.342 -11.158 -0.379 1.00 87.00 78 ASP A C 1
ATOM 592 O O . ASP A 1 78 ? 8.613 -10.212 -0.698 1.00 87.00 78 ASP A O 1
ATOM 596 N N . GLU A 1 79 ? 8.953 -12.423 -0.532 1.00 87.75 79 GLU A N 1
ATOM 597 C CA . GLU A 1 79 ? 7.643 -12.804 -1.052 1.00 87.75 79 GLU A CA 1
ATOM 598 C C . GLU A 1 79 ? 6.494 -12.215 -0.217 1.00 87.75 79 GLU A C 1
ATOM 600 O O . GLU A 1 79 ? 5.466 -11.827 -0.780 1.00 87.75 79 GLU A O 1
ATOM 605 N N . ALA A 1 80 ? 6.691 -12.055 1.096 1.00 88.38 80 ALA A N 1
ATOM 606 C CA . ALA A 1 80 ? 5.725 -11.418 1.985 1.00 88.38 80 ALA A CA 1
ATOM 607 C C . ALA A 1 80 ? 5.507 -9.924 1.670 1.00 88.38 80 ALA A C 1
ATOM 609 O O . ALA A 1 80 ? 4.390 -9.429 1.820 1.00 88.38 80 ALA A O 1
ATOM 610 N N . TYR A 1 81 ? 6.531 -9.212 1.180 1.00 89.62 81 TYR A N 1
ATOM 611 C CA . TYR A 1 81 ? 6.461 -7.779 0.840 1.00 89.62 81 TYR A CA 1
ATOM 612 C C . TYR A 1 81 ? 6.107 -7.510 -0.625 1.00 89.62 81 TYR A C 1
ATOM 614 O O . TYR A 1 81 ? 6.060 -6.365 -1.072 1.00 89.62 81 TYR A O 1
ATOM 622 N N . ARG A 1 82 ? 5.810 -8.561 -1.392 1.00 91.38 82 ARG A N 1
ATOM 623 C CA . ARG A 1 82 ? 5.417 -8.451 -2.797 1.00 91.38 82 ARG A CA 1
ATOM 624 C C . ARG A 1 82 ? 4.015 -7.853 -2.984 1.00 91.38 82 ARG A C 1
ATOM 626 O O . ARG A 1 82 ? 3.668 -7.450 -4.095 1.00 91.38 82 ARG A O 1
ATOM 633 N N . ARG A 1 83 ? 3.181 -7.841 -1.941 1.00 93.88 83 ARG A N 1
ATOM 634 C CA . ARG A 1 83 ? 1.787 -7.387 -2.013 1.00 93.88 83 ARG A CA 1
ATOM 635 C C . ARG A 1 83 ? 1.512 -6.309 -0.979 1.00 93.88 83 ARG A C 1
ATOM 637 O O . ARG A 1 83 ? 1.920 -6.444 0.168 1.00 93.88 83 ARG A O 1
ATOM 644 N N . CYS A 1 84 ? 0.776 -5.277 -1.374 1.00 93.25 84 CYS A N 1
ATOM 645 C CA . CYS A 1 84 ? 0.382 -4.196 -0.476 1.00 93.25 84 CYS A CA 1
ATOM 646 C C . CYS A 1 84 ? -1.068 -3.786 -0.733 1.00 93.25 84 CYS A C 1
ATOM 648 O O . CYS A 1 84 ? -1.472 -3.623 -1.886 1.00 93.25 84 CYS A O 1
ATOM 650 N N . ALA A 1 85 ? -1.848 -3.635 0.337 1.00 94.31 85 ALA A N 1
ATOM 651 C CA . ALA A 1 85 ? -3.222 -3.159 0.261 1.00 94.31 85 ALA A CA 1
ATOM 652 C C . ALA A 1 85 ? -3.269 -1.626 0.289 1.00 94.31 85 ALA A C 1
ATOM 654 O O . ALA A 1 85 ? -2.522 -0.990 1.029 1.00 94.31 85 ALA A O 1
ATOM 655 N N . PHE A 1 86 ? -4.165 -1.032 -0.493 1.00 92.62 86 PHE A N 1
ATOM 656 C CA . PHE A 1 86 ? -4.378 0.412 -0.528 1.00 92.62 86 PHE A CA 1
ATOM 657 C C . PHE A 1 86 ? -5.830 0.756 -0.883 1.00 92.62 86 PHE A C 1
ATOM 659 O O . PHE A 1 86 ? -6.572 -0.066 -1.423 1.00 92.62 86 PHE A O 1
ATOM 666 N N . ASN A 1 87 ? -6.235 1.994 -0.592 1.00 91.38 87 ASN A N 1
ATOM 667 C CA . ASN A 1 87 ? -7.579 2.494 -0.870 1.00 91.38 87 ASN A CA 1
ATOM 668 C C . ASN A 1 87 ? -7.511 3.927 -1.418 1.00 91.38 87 ASN A C 1
ATOM 670 O O . ASN A 1 87 ? -6.933 4.818 -0.795 1.00 91.38 87 ASN A O 1
ATOM 674 N N . PHE A 1 88 ? -8.133 4.166 -2.575 1.00 89.44 88 PHE A N 1
ATOM 675 C CA . PHE A 1 88 ? -8.121 5.471 -3.251 1.00 89.44 88 PHE A CA 1
ATOM 676 C C . PHE A 1 88 ? -8.841 6.575 -2.469 1.00 89.44 88 PHE A C 1
ATOM 678 O O . PHE A 1 88 ? -8.611 7.763 -2.698 1.00 89.44 88 PHE A O 1
ATOM 685 N N . LYS A 1 89 ? -9.752 6.202 -1.570 1.00 85.88 89 LYS A N 1
ATOM 686 C CA . LYS A 1 89 ? -10.619 7.115 -0.822 1.00 85.88 89 LYS A CA 1
ATOM 687 C C . LYS A 1 89 ? -10.334 7.084 0.684 1.00 85.88 89 LYS A C 1
ATOM 689 O O . LYS A 1 89 ? -11.155 7.578 1.447 1.00 85.88 89 LYS A O 1
ATOM 694 N N . ALA A 1 90 ? -9.172 6.575 1.112 1.00 77.94 90 ALA A N 1
ATOM 695 C CA . ALA A 1 90 ? -8.795 6.459 2.528 1.00 77.94 90 ALA A CA 1
ATOM 696 C C . ALA A 1 90 ? -8.847 7.790 3.306 1.00 77.94 90 ALA A C 1
ATOM 698 O O . ALA A 1 90 ? -9.171 7.802 4.487 1.00 77.94 90 ALA A O 1
ATOM 699 N N . VAL A 1 91 ? -8.551 8.913 2.642 1.00 69.62 91 VAL A N 1
ATOM 700 C CA . VAL A 1 91 ? -8.550 10.262 3.247 1.00 69.62 91 VAL A CA 1
ATOM 701 C C . VAL A 1 91 ? -9.877 10.998 3.006 1.00 69.62 91 VAL A C 1
ATOM 703 O O . VAL A 1 91 ? -10.063 12.136 3.432 1.00 69.62 91 VAL A O 1
ATOM 706 N N . CYS A 1 92 ? -10.839 10.378 2.314 1.00 69.44 92 CYS A N 1
ATOM 707 C CA . CYS A 1 92 ? -12.151 10.988 2.161 1.00 69.44 92 CYS A CA 1
ATOM 708 C C . CYS A 1 92 ? -12.877 10.964 3.514 1.00 69.44 92 CYS A C 1
ATOM 710 O O . CYS A 1 92 ? -12.988 9.891 4.105 1.00 69.44 92 CYS A O 1
ATOM 712 N N . PRO A 1 93 ? -13.419 12.101 3.993 1.00 61.75 93 PRO A N 1
ATOM 713 C CA . PRO A 1 93 ? -14.182 12.130 5.233 1.00 61.75 93 PRO A CA 1
ATOM 714 C C . PRO A 1 93 ? -15.398 11.208 5.102 1.00 61.75 93 PRO A C 1
ATOM 716 O O . PRO A 1 93 ? -16.367 11.503 4.395 1.00 61.75 93 PRO A O 1
ATOM 719 N N . THR A 1 94 ? -15.338 10.055 5.761 1.00 58.38 94 THR A N 1
ATOM 720 C CA . THR A 1 94 ? -16.436 9.100 5.824 1.00 58.38 94 THR A CA 1
ATOM 721 C C . THR A 1 94 ? -17.502 9.654 6.757 1.00 58.38 94 THR A C 1
ATOM 723 O O . THR A 1 94 ? -17.319 9.746 7.965 1.00 58.38 94 THR A O 1
ATOM 726 N N . ARG A 1 95 ? -18.678 9.984 6.210 1.00 54.19 95 ARG A N 1
ATOM 727 C CA . ARG A 1 95 ? -19.849 10.408 7.008 1.00 54.19 95 ARG A CA 1
ATOM 728 C C . ARG A 1 95 ? -20.424 9.291 7.895 1.00 54.19 95 ARG A C 1
ATOM 730 O O . ARG A 1 95 ? -21.391 9.532 8.607 1.00 54.19 95 ARG A O 1
ATOM 737 N N . PHE A 1 96 ? -19.871 8.080 7.810 1.00 55.34 96 PHE A N 1
ATOM 738 C CA . PHE A 1 96 ? -20.392 6.876 8.454 1.00 55.34 96 PHE A CA 1
ATOM 739 C C . PHE A 1 96 ? -19.729 6.546 9.802 1.00 55.34 96 PHE A C 1
ATOM 741 O O . PHE A 1 96 ? -20.350 5.840 10.585 1.00 55.34 96 PHE A O 1
ATOM 748 N N . ASP A 1 97 ? -18.541 7.088 10.105 1.00 57.22 97 ASP A N 1
ATOM 749 C CA . ASP A 1 97 ? -17.764 6.726 11.311 1.00 57.22 97 ASP A CA 1
ATOM 750 C C . ASP A 1 97 ? -17.706 7.813 12.390 1.00 57.22 97 ASP A C 1
ATOM 752 O O . ASP A 1 97 ? -17.016 7.666 13.401 1.00 57.22 97 ASP A O 1
ATOM 756 N N . CYS A 1 98 ? -18.449 8.911 12.239 1.00 63.25 98 CYS A N 1
ATOM 757 C CA . CYS A 1 98 ? -18.584 9.869 13.329 1.00 63.25 98 CYS A CA 1
ATOM 758 C C . CYS A 1 98 ? -19.475 9.257 14.420 1.00 63.25 98 CYS A C 1
ATOM 760 O O . CYS A 1 98 ? -20.681 9.506 14.458 1.00 63.25 98 CYS A O 1
ATOM 762 N N . ARG A 1 99 ? -18.882 8.450 15.315 1.00 65.50 99 ARG A N 1
ATOM 763 C CA . ARG A 1 99 ? -19.498 8.111 16.602 1.00 65.50 99 ARG A CA 1
ATOM 764 C C . ARG A 1 99 ? -19.905 9.447 17.242 1.00 65.50 99 ARG A C 1
ATOM 766 O O . ARG A 1 99 ? -19.040 10.317 17.373 1.00 65.50 99 ARG A O 1
ATOM 773 N N . PRO A 1 100 ? -21.189 9.656 17.589 1.00 67.44 100 PRO A N 1
ATOM 774 C CA . PRO A 1 100 ? -21.591 10.871 18.283 1.00 67.44 100 PRO A CA 1
ATOM 775 C C . PRO A 1 100 ? -20.726 11.011 19.534 1.00 67.44 100 PRO A C 1
ATOM 777 O O . PRO A 1 100 ? -20.434 10.006 20.185 1.00 67.44 100 PRO A O 1
ATOM 780 N N . ALA A 1 101 ? -20.267 12.230 19.826 1.00 73.50 101 ALA A N 1
ATOM 781 C CA . ALA A 1 101 ? -19.434 12.477 20.994 1.00 73.50 101 ALA A CA 1
ATOM 782 C C . ALA A 1 101 ? -20.114 11.865 22.225 1.00 73.50 101 ALA A C 1
ATOM 784 O O . ALA A 1 101 ? -21.278 12.169 22.501 1.00 73.50 101 ALA A O 1
ATOM 785 N N . SER A 1 102 ? -19.410 10.965 22.919 1.00 75.75 102 SER A N 1
ATOM 786 C CA . SER A 1 102 ? -19.923 10.424 24.172 1.00 75.75 102 SER A CA 1
ATOM 787 C C . SER A 1 102 ? -20.156 11.589 25.135 1.00 75.75 102 SER A C 1
ATOM 789 O O . SER A 1 102 ? -19.336 12.514 25.170 1.00 75.75 102 SER A O 1
ATOM 791 N N . PRO A 1 103 ? -21.252 11.572 25.911 1.00 81.50 103 PRO A N 1
ATOM 792 C CA . PRO A 1 103 ? -21.393 12.513 27.010 1.00 81.50 103 PRO A CA 1
ATOM 793 C C . PRO A 1 103 ? -20.171 12.394 27.939 1.00 81.50 103 PRO A C 1
ATOM 795 O O . PRO A 1 103 ? -19.558 11.322 27.997 1.00 81.50 103 PRO A O 1
ATOM 798 N N . PRO A 1 104 ? -19.795 13.477 28.641 1.00 82.50 104 PRO A N 1
ATOM 799 C CA . PRO A 1 104 ? -18.702 13.428 29.602 1.00 82.50 104 PRO A CA 1
ATOM 800 C C . PRO A 1 104 ? -18.935 12.290 30.598 1.00 82.50 104 PRO A C 1
ATOM 802 O O . PRO A 1 104 ? -20.051 12.098 31.086 1.00 82.50 104 PRO A O 1
ATOM 805 N N . GLU A 1 105 ? -17.881 11.519 30.857 1.00 81.81 105 GLU A N 1
ATOM 806 C CA . GLU A 1 105 ? -17.927 10.408 31.800 1.00 81.81 105 GLU A CA 1
ATOM 807 C C . GLU A 1 105 ? -18.217 10.964 33.207 1.00 81.81 105 GLU A C 1
ATOM 809 O O . GLU A 1 105 ? -17.633 11.987 33.590 1.00 81.81 105 GLU A O 1
ATOM 814 N N . PRO A 1 106 ? -19.150 10.369 33.972 1.00 80.75 106 PRO A N 1
ATOM 815 C CA . PRO A 1 106 ? -19.394 10.803 35.339 1.00 80.75 106 PRO A CA 1
ATOM 816 C C . PRO A 1 106 ? -18.121 10.623 36.184 1.00 80.75 106 PRO A C 1
ATOM 818 O O . PRO A 1 106 ? -17.319 9.727 35.907 1.00 80.75 106 PRO A O 1
ATOM 821 N N . PRO A 1 107 ? -17.916 11.453 37.223 1.00 81.06 107 PRO A N 1
ATOM 822 C CA . PRO A 1 107 ? -16.778 11.291 38.118 1.00 81.06 107 PRO A CA 1
ATOM 823 C C . PRO A 1 107 ? -16.799 9.897 38.753 1.00 81.06 107 PRO A C 1
ATOM 825 O O . PRO A 1 107 ? -17.858 9.397 39.141 1.00 81.06 107 PRO A O 1
ATOM 828 N N . ALA A 1 108 ? -15.623 9.278 38.866 1.00 75.69 108 ALA A N 1
ATOM 829 C CA . ALA A 1 108 ? -15.491 7.995 39.540 1.00 75.69 108 ALA A CA 1
ATOM 830 C C . ALA A 1 108 ? -15.964 8.117 41.003 1.00 75.69 108 ALA A C 1
ATOM 832 O O . ALA A 1 108 ? -15.666 9.126 41.652 1.00 75.69 108 ALA A O 1
ATOM 833 N N . PRO A 1 109 ? -16.685 7.116 41.536 1.00 73.69 109 PRO A N 1
ATOM 834 C CA . PRO A 1 109 ? -17.047 7.106 42.946 1.00 73.69 109 PRO A CA 1
ATOM 835 C C . PRO A 1 109 ? -15.787 7.076 43.818 1.00 73.69 109 PRO A C 1
ATOM 837 O O . PRO A 1 109 ? -14.757 6.517 43.432 1.00 73.69 109 PRO A O 1
ATOM 840 N N . GLU A 1 110 ? -15.876 7.662 45.013 1.00 76.50 110 GLU A N 1
ATOM 841 C CA . GLU A 1 110 ? -14.810 7.558 46.010 1.00 76.50 110 GLU A CA 1
ATOM 842 C C . GLU A 1 110 ? -14.533 6.080 46.328 1.00 76.50 110 GLU A C 1
ATOM 844 O O . GLU A 1 110 ? -15.450 5.298 46.597 1.00 76.50 110 GLU A O 1
ATOM 849 N N . GLY A 1 111 ? -13.259 5.687 46.265 1.00 71.19 111 GLY A N 1
ATOM 850 C CA . GLY A 1 111 ? -12.837 4.318 46.542 1.00 71.19 111 GLY A CA 1
ATOM 851 C C . GLY A 1 111 ? -13.045 3.931 48.008 1.00 71.19 111 GLY A C 1
ATOM 852 O O . GLY A 1 111 ? -12.941 4.760 48.912 1.00 71.19 111 GLY A O 1
ATOM 853 N N . LEU A 1 112 ? -13.303 2.647 48.256 1.00 73.50 112 LEU A N 1
ATOM 854 C CA . LEU A 1 112 ? -13.403 2.104 49.608 1.00 73.50 112 LEU A CA 1
ATOM 855 C C . LEU A 1 112 ? -12.030 2.154 50.301 1.00 73.50 112 LEU A C 1
ATOM 857 O O . LEU A 1 112 ? -11.049 1.609 49.792 1.00 73.50 112 LEU A O 1
ATOM 861 N N . VAL A 1 113 ? -11.963 2.778 51.478 1.00 73.81 113 VAL A N 1
ATOM 862 C CA . VAL A 1 113 ? -10.758 2.765 52.316 1.00 73.81 113 VAL A CA 1
ATOM 863 C C . VAL A 1 113 ? -10.693 1.421 53.038 1.00 73.81 113 VAL A C 1
ATOM 865 O O . VAL A 1 113 ? -11.440 1.181 53.983 1.00 73.81 113 VAL A O 1
ATOM 868 N N . VAL A 1 114 ? -9.810 0.536 52.577 1.00 73.31 114 VAL A N 1
ATOM 869 C CA . VAL A 1 114 ? -9.539 -0.764 53.203 1.00 73.31 114 VAL A CA 1
ATOM 870 C C . VAL A 1 114 ? -8.135 -0.745 53.796 1.00 73.31 114 VAL A C 1
ATOM 872 O O . VAL A 1 114 ? -7.173 -0.404 53.108 1.00 73.31 114 VAL A O 1
ATOM 875 N N . ASP A 1 115 ? -8.005 -1.138 55.064 1.00 75.69 115 ASP A N 1
ATOM 876 C CA . ASP A 1 115 ? -6.701 -1.432 55.657 1.00 75.69 115 ASP A CA 1
ATOM 877 C C . ASP A 1 115 ? -6.214 -2.800 55.158 1.00 75.69 115 ASP A C 1
ATOM 879 O O . ASP A 1 115 ? -6.672 -3.852 55.602 1.00 75.69 115 ASP A O 1
ATOM 883 N N . TYR A 1 116 ? -5.272 -2.784 54.216 1.00 71.06 116 TYR A N 1
ATOM 884 C CA . TYR A 1 116 ? -4.714 -3.987 53.597 1.00 71.06 116 TYR A CA 1
ATOM 885 C C . TYR A 1 116 ? -3.825 -4.823 54.537 1.00 71.06 116 TYR A C 1
ATO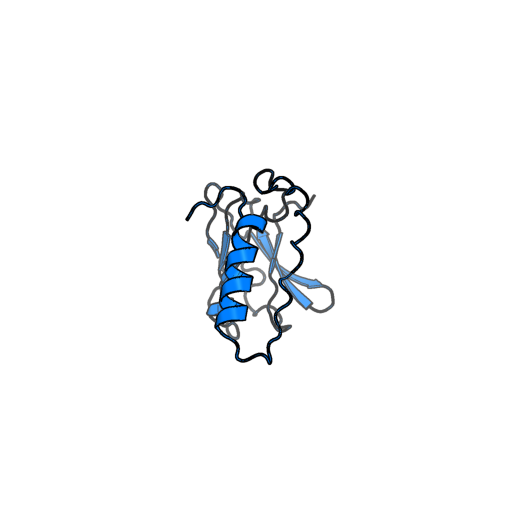M 887 O O . TYR A 1 116 ? -3.467 -5.949 54.186 1.00 71.06 116 TYR A O 1
ATOM 895 N N . MET A 1 117 ? -3.449 -4.308 55.715 1.00 79.50 117 MET A N 1
ATOM 896 C CA . MET A 1 117 ? -2.694 -5.062 56.725 1.00 79.50 117 MET A CA 1
ATOM 897 C C . MET A 1 117 ? -3.592 -5.714 57.778 1.00 79.50 117 MET A C 1
ATOM 899 O O . MET A 1 117 ? -3.162 -6.659 58.451 1.00 79.50 117 MET A O 1
ATOM 903 N N . ALA A 1 118 ? -4.839 -5.260 57.901 1.00 73.50 118 ALA A N 1
ATOM 904 C CA . ALA A 1 118 ? -5.825 -5.895 58.753 1.00 73.50 118 ALA A CA 1
ATOM 905 C C . ALA A 1 118 ? -6.210 -7.260 58.156 1.00 73.50 118 ALA A C 1
ATOM 907 O O . ALA A 1 118 ? -6.967 -7.361 57.196 1.00 73.50 118 ALA A O 1
ATOM 908 N N . LYS A 1 119 ? -5.715 -8.354 58.747 1.00 75.88 119 LYS A N 1
ATOM 909 C CA . LYS A 1 119 ? -6.153 -9.731 58.431 1.00 75.88 119 LYS A CA 1
ATOM 910 C C . LYS A 1 119 ? -7.544 -10.043 59.009 1.00 75.88 119 LYS A C 1
ATOM 912 O O . LYS A 1 119 ? -7.788 -11.150 59.483 1.00 75.88 119 LYS A O 1
ATOM 917 N N . ASP A 1 120 ? -8.443 -9.064 58.999 1.00 80.06 120 ASP A N 1
ATOM 918 C CA . ASP A 1 120 ? -9.806 -9.186 59.498 1.00 80.06 120 ASP A CA 1
ATOM 919 C C . ASP A 1 120 ? -10.779 -9.366 58.329 1.00 80.06 120 ASP A C 1
ATOM 921 O O . ASP A 1 120 ? -11.298 -8.417 57.736 1.00 80.06 120 ASP A O 1
ATOM 925 N N . TYR A 1 121 ? -11.022 -10.634 58.002 1.00 81.75 121 TYR A N 1
ATOM 926 C CA . TYR A 1 121 ? -11.973 -11.030 56.969 1.00 81.75 121 TYR A CA 1
ATOM 927 C C . TYR A 1 121 ? -13.395 -10.514 57.242 1.00 81.75 121 TYR A C 1
ATOM 929 O O . TYR A 1 121 ? -14.110 -10.186 56.294 1.00 81.75 121 TYR A O 1
ATOM 937 N N . ALA A 1 122 ? -13.816 -10.423 58.510 1.00 82.50 122 ALA A N 1
ATOM 938 C CA . ALA A 1 122 ? -15.162 -9.972 58.854 1.00 82.50 122 ALA A CA 1
ATOM 939 C C . ALA A 1 122 ? -15.335 -8.481 58.538 1.00 82.50 122 ALA A C 1
ATOM 941 O O . ALA A 1 122 ? -16.319 -8.104 57.900 1.00 82.50 122 ALA A O 1
ATOM 942 N N . SER A 1 123 ? -14.342 -7.662 58.891 1.00 79.19 123 SER A N 1
ATOM 943 C CA . SER A 1 123 ? -14.318 -6.233 58.561 1.00 79.19 123 SER A CA 1
ATOM 944 C C . SER A 1 123 ? -14.259 -5.986 57.049 1.00 79.19 123 SER A C 1
ATOM 946 O O . SER A 1 123 ? -15.004 -5.153 56.534 1.00 79.19 123 SER A O 1
ATOM 948 N N . PHE A 1 124 ? -13.451 -6.754 56.307 1.00 81.81 124 PHE A N 1
ATOM 949 C CA . PHE A 1 124 ? -13.397 -6.654 54.842 1.00 81.81 124 PHE A CA 1
ATOM 950 C C . PHE A 1 124 ? -14.731 -7.033 54.183 1.00 81.81 124 PHE A C 1
ATOM 952 O O . PHE A 1 124 ? -15.215 -6.332 53.293 1.00 81.81 124 PHE A O 1
ATOM 959 N N . ARG A 1 125 ? -15.365 -8.118 54.649 1.00 85.81 125 ARG A N 1
ATOM 960 C CA . ARG A 1 125 ? -16.682 -8.551 54.166 1.00 85.81 125 ARG A CA 1
ATOM 961 C C . ARG A 1 125 ? -17.751 -7.491 54.429 1.00 85.81 125 ARG A C 1
ATOM 963 O O . ARG A 1 125 ? -18.553 -7.228 53.539 1.00 85.81 125 ARG A O 1
ATOM 970 N N . GLN A 1 126 ? -17.766 -6.892 55.620 1.00 83.00 126 GLN A N 1
ATOM 971 C CA . GLN A 1 126 ? -18.744 -5.859 55.957 1.00 83.00 126 GLN A CA 1
ATOM 972 C C . GLN A 1 126 ? -18.556 -4.606 55.091 1.00 83.00 126 GLN A C 1
ATOM 974 O O . GLN A 1 126 ? -19.528 -4.101 54.542 1.00 83.00 126 GLN A O 1
ATOM 979 N N . ALA A 1 127 ? -17.310 -4.181 54.864 1.00 83.56 127 ALA A N 1
ATOM 980 C CA . ALA A 1 127 ? -17.002 -3.032 54.016 1.00 83.56 127 ALA A CA 1
ATOM 981 C C . ALA A 1 127 ? -17.459 -3.221 52.552 1.00 83.56 127 ALA A C 1
ATOM 983 O O . ALA A 1 127 ? -17.884 -2.262 51.908 1.00 83.56 127 ALA A O 1
ATOM 984 N N . LEU A 1 128 ? -17.418 -4.454 52.030 1.00 84.69 128 LEU A N 1
ATOM 985 C CA . LEU A 1 128 ? -17.972 -4.784 50.712 1.00 84.69 128 LEU A CA 1
ATOM 986 C C . LEU A 1 128 ? -19.505 -4.768 50.696 1.00 84.69 128 LEU A C 1
ATOM 988 O O . LEU A 1 128 ? -20.082 -4.280 49.730 1.00 84.69 128 LEU A O 1
ATOM 992 N N . ILE A 1 129 ? -20.167 -5.266 51.745 1.00 84.75 129 ILE A N 1
ATOM 993 C CA . ILE A 1 129 ? -21.637 -5.235 51.852 1.00 84.75 129 ILE A CA 1
ATOM 994 C C . ILE A 1 129 ? -22.140 -3.791 51.919 1.00 84.75 129 ILE A C 1
ATOM 996 O O . ILE A 1 129 ? -23.062 -3.427 51.194 1.00 84.75 129 ILE A O 1
ATOM 1000 N N . ASP A 1 130 ? -21.478 -2.945 52.708 1.00 82.44 130 ASP A N 1
ATOM 1001 C CA . ASP A 1 130 ? -21.831 -1.531 52.866 1.00 82.44 130 ASP A CA 1
ATOM 1002 C C . ASP A 1 130 ? -21.60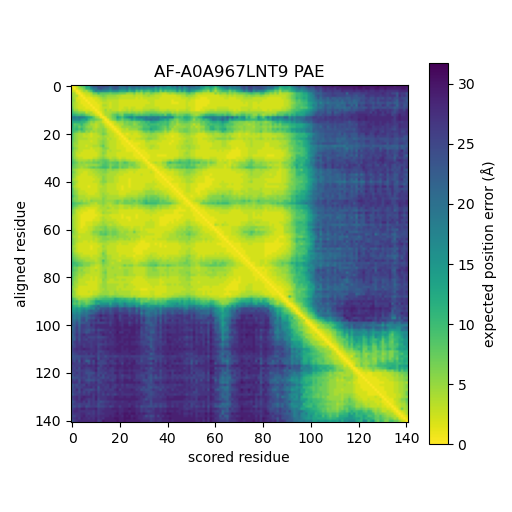7 -0.709 51.576 1.00 82.44 130 ASP A C 1
ATOM 1004 O O . ASP A 1 130 ? -22.173 0.377 51.412 1.00 82.44 130 ASP A O 1
ATOM 1008 N N . LEU A 1 131 ? -20.789 -1.217 50.643 1.00 84.25 131 LEU A N 1
ATOM 1009 C CA . LEU A 1 131 ? -20.511 -0.592 49.347 1.00 84.25 131 LEU A CA 1
ATOM 1010 C C . LEU A 1 131 ? -21.632 -0.829 48.321 1.00 84.25 131 LEU A C 1
ATOM 1012 O O . LEU A 1 131 ? -21.861 0.026 47.463 1.00 84.25 131 LEU A O 1
ATOM 1016 N N . ILE A 1 132 ? -22.342 -1.959 48.401 1.00 83.31 132 ILE A N 1
ATOM 1017 C CA . ILE A 1 132 ? -23.331 -2.363 47.390 1.00 83.31 132 ILE A CA 1
ATOM 1018 C C . ILE A 1 132 ? -24.450 -1.316 47.208 1.00 83.31 132 ILE A C 1
ATOM 1020 O O . ILE A 1 132 ? -24.664 -0.902 46.066 1.00 83.31 132 ILE A O 1
ATOM 1024 N N . PRO A 1 133 ? -25.085 -0.775 48.271 1.00 80.00 133 PRO A N 1
ATOM 1025 C CA . PRO A 1 133 ? -26.135 0.237 48.124 1.00 80.00 133 PRO A CA 1
ATOM 1026 C C . PRO A 1 133 ? -25.633 1.567 47.541 1.00 80.00 133 PRO A C 1
ATOM 1028 O O . PRO A 1 133 ? -26.421 2.341 47.002 1.00 80.00 133 PRO A O 1
ATOM 1031 N N . ARG A 1 134 ? -24.325 1.857 47.641 1.00 78.44 134 ARG A N 1
ATOM 1032 C CA . ARG A 1 134 ? -23.717 3.076 47.072 1.00 78.44 134 ARG A CA 1
ATOM 1033 C C . ARG A 1 134 ? -23.495 2.960 45.567 1.00 78.44 134 ARG A C 1
ATOM 1035 O O . ARG A 1 134 ? -23.619 3.954 44.861 1.00 78.44 134 ARG A O 1
ATOM 1042 N N . LEU A 1 135 ? -23.148 1.764 45.088 1.00 80.38 135 LEU A N 1
ATOM 1043 C CA . LEU A 1 135 ? -22.948 1.489 43.662 1.00 80.38 135 LEU A CA 1
ATOM 1044 C C . LEU A 1 135 ? -24.266 1.187 42.943 1.00 80.38 135 LEU A C 1
ATOM 1046 O O . LEU A 1 135 ? -24.415 1.507 41.766 1.00 80.38 135 LEU A O 1
ATOM 1050 N N . SER A 1 136 ? -25.216 0.566 43.641 1.00 80.12 136 SER A N 1
ATOM 1051 C CA . SER A 1 136 ? -26.511 0.184 43.094 1.00 80.12 136 SER A CA 1
ATOM 1052 C C . SER A 1 136 ? -27.602 0.366 44.158 1.00 80.12 136 SER A C 1
ATOM 1054 O O . SER A 1 136 ? -27.873 -0.553 44.929 1.00 80.12 136 SER A O 1
ATOM 1056 N N . PRO A 1 137 ? -28.238 1.551 44.216 1.00 75.56 137 PRO A N 1
ATOM 1057 C CA . PRO A 1 137 ? -29.280 1.857 45.203 1.00 75.56 137 PRO A CA 1
ATOM 1058 C C . PRO A 1 137 ? -30.525 0.964 45.100 1.00 75.56 137 PRO A C 1
ATOM 1060 O O . PRO A 1 137 ? -31.268 0.827 46.064 1.00 75.56 137 PRO A O 1
ATOM 1063 N N . GLU A 1 138 ? -30.745 0.363 43.930 1.00 79.81 138 GLU A N 1
ATOM 1064 C CA . GLU A 1 138 ? -31.863 -0.541 43.624 1.00 79.81 138 GLU A CA 1
ATOM 1065 C C . GLU A 1 138 ? -31.586 -1.993 44.064 1.00 79.81 138 GLU A C 1
ATOM 1067 O O . GLU A 1 138 ? -32.441 -2.868 43.919 1.00 79.81 138 GLU A O 1
ATOM 1072 N N . TRP A 1 139 ? -30.377 -2.291 44.552 1.00 71.12 139 TRP A N 1
ATOM 1073 C CA . TRP A 1 139 ? -29.995 -3.655 44.895 1.00 71.12 139 TRP A CA 1
ATOM 1074 C C . TRP A 1 139 ? -30.744 -4.147 46.139 1.00 71.12 139 TRP A C 1
ATOM 1076 O O . TRP A 1 139 ? -30.728 -3.511 47.193 1.00 71.12 139 TRP A O 1
ATOM 1086 N N . THR A 1 140 ? -31.395 -5.300 46.005 1.00 64.44 140 THR A N 1
ATOM 1087 C CA . THR A 1 140 ? -32.094 -6.019 47.077 1.00 64.44 140 THR A CA 1
ATOM 1088 C C . THR A 1 140 ? -31.445 -7.393 47.246 1.00 64.44 140 THR A C 1
ATOM 1090 O O . THR A 1 140 ? -31.032 -7.990 46.251 1.00 64.44 140 THR A O 1
ATOM 1093 N N . GLU A 1 141 ? -31.317 -7.857 48.492 1.00 62.53 141 GLU A N 1
ATOM 1094 C CA . GLU A 1 141 ? -30.709 -9.154 48.845 1.00 62.53 141 GLU A CA 1
ATOM 1095 C C . GLU A 1 141 ? -31.559 -10.359 48.408 1.00 62.53 141 GLU A C 1
ATOM 1097 O O . GLU A 1 141 ? -32.809 -10.274 48.495 1.00 62.53 141 GLU A O 1
#

Foldseek 3Di:
DPQLFKDKAFDPPLDAPFPDPFQCQVQKDKDDADPDDKGFPGWHWDADPNRITIITGIPHHGDQIKMKIAGDDGPPDDPVRRIDIDGSCPVPPDPPPCPPDDDPDPDDDDDQDDDPPPPDPPVVVVSVVVCCCVVPVPDDD